Protein AF-A0A7R9GUP1-F1 (afdb_monomer_lite)

Radius of gyration: 16.41 Å; chains: 1; bounding box: 48×22×39 Å

Secondary structure (DSSP, 8-state):
---------B--SSPPEEEES-S---TT----EEEEPPP-BSPPP---EETTEE-TT------------

pLDDT: mean 79.81, std 15.39, range [39.56, 94.75]

Foldseek 3Di:
DDPPPPLVWDDFPDAWDKDWPDPDDDPPDDTDIDTGTHDTRVDDDDWDDDVNHTDPDDDDDPDPDDDDD

Sequence (69 aa):
MPLKLEYKEALPEGPPELHTDRERYDPGDILRANCTSPPSKPAASITFLLNDVPVRQALISVGMGLRRE

Organism: Timema cristinae (NCBI:txid61476)

Structure (mmCIF, N/CA/C/O backbone):
data_AF-A0A7R9GUP1-F1
#
_entry.id   AF-A0A7R9GUP1-F1
#
loop_
_atom_site.group_PDB
_atom_site.id
_atom_site.type_symbol
_atom_site.label_atom_id
_atom_site.label_alt_id
_atom_site.label_comp_id
_atom_site.label_asym_id
_atom_site.label_entity_id
_atom_site.label_seq_id
_atom_site.pdbx_PDB_ins_code
_atom_site.Cartn_x
_atom_site.Cartn_y
_atom_site.Cartn_z
_atom_site.occupancy
_atom_site.B_iso_or_equiv
_atom_site.auth_seq_id
_atom_site.auth_comp_id
_atom_site.auth_asym_id
_atom_site.auth_atom_id
_atom_site.pdbx_PDB_model_num
ATOM 1 N N . MET A 1 1 ? -36.940 -12.372 23.283 1.00 44.53 1 MET A N 1
ATOM 2 C CA . MET A 1 1 ? -36.065 -11.180 23.351 1.00 44.53 1 MET A CA 1
ATOM 3 C C . MET A 1 1 ? -35.020 -11.359 22.260 1.00 44.53 1 MET A C 1
ATOM 5 O O . MET A 1 1 ? -34.257 -12.309 22.393 1.00 44.53 1 MET A O 1
ATOM 9 N N . PRO A 1 2 ? -35.025 -10.625 21.132 1.00 52.03 2 PRO A N 1
ATOM 10 C CA . PRO A 1 2 ? -34.042 -10.905 20.101 1.00 52.03 2 PRO A CA 1
ATOM 11 C C . PRO A 1 2 ? -32.703 -10.316 20.542 1.00 52.03 2 PRO A C 1
ATOM 13 O O . PRO A 1 2 ? -32.629 -9.171 20.987 1.00 52.03 2 PRO A O 1
ATOM 16 N N . LEU A 1 3 ? -31.665 -11.141 20.455 1.00 52.50 3 LEU A N 1
ATOM 17 C CA . LEU A 1 3 ? -30.273 -10.760 20.630 1.00 52.50 3 LEU A CA 1
ATOM 18 C C . LEU A 1 3 ? -29.972 -9.607 19.663 1.00 52.50 3 LEU A C 1
ATOM 20 O O . LEU A 1 3 ? -29.720 -9.840 18.482 1.00 52.50 3 LEU A O 1
ATOM 24 N N . LYS A 1 4 ? -29.989 -8.359 20.144 1.00 50.91 4 LYS A N 1
ATOM 25 C CA . LYS A 1 4 ? -29.213 -7.299 19.498 1.00 50.91 4 LYS A CA 1
ATOM 26 C C . LYS A 1 4 ? -27.758 -7.666 19.743 1.00 50.91 4 LYS A C 1
ATOM 28 O O . LYS A 1 4 ? -27.163 -7.282 20.742 1.00 50.91 4 LYS A O 1
ATOM 33 N N . LEU A 1 5 ? -27.242 -8.516 18.863 1.00 53.75 5 LEU A N 1
ATOM 34 C CA . LEU A 1 5 ? -25.824 -8.727 18.683 1.00 53.75 5 LEU A CA 1
ATOM 35 C C . LEU A 1 5 ? -25.246 -7.325 18.514 1.00 53.75 5 LEU A C 1
ATOM 37 O O . LEU A 1 5 ? -25.568 -6.645 17.541 1.00 53.75 5 LEU A O 1
ATOM 41 N N . GLU A 1 6 ? -24.484 -6.847 19.491 1.00 58.84 6 GLU A N 1
ATOM 42 C CA . GLU A 1 6 ? -23.803 -5.560 19.399 1.00 58.84 6 GLU A CA 1
ATOM 43 C C . GLU A 1 6 ? -22.634 -5.716 18.418 1.00 58.84 6 GLU A C 1
ATOM 45 O O . GLU A 1 6 ? -21.450 -5.726 18.755 1.00 58.84 6 GLU A O 1
ATOM 50 N N . TYR A 1 7 ? -22.987 -5.940 17.154 1.00 63.50 7 TYR A N 1
ATOM 51 C CA . TYR A 1 7 ? -22.094 -5.920 16.022 1.00 63.50 7 TYR A CA 1
ATOM 52 C C . TYR A 1 7 ? -21.882 -4.453 15.693 1.00 63.50 7 TYR A C 1
ATOM 54 O O . TYR A 1 7 ? -22.513 -3.878 14.814 1.00 63.50 7 TYR A O 1
ATOM 62 N N . LYS A 1 8 ? -21.076 -3.805 16.536 1.00 69.75 8 LYS A N 1
ATOM 63 C CA . LYS A 1 8 ? -20.703 -2.413 16.347 1.00 69.75 8 LYS A CA 1
ATOM 64 C C . LYS A 1 8 ? -19.805 -2.352 15.116 1.00 69.75 8 LYS A C 1
ATOM 66 O O . LYS A 1 8 ? -18.605 -2.605 15.212 1.00 69.75 8 LYS A O 1
ATOM 71 N N . GLU A 1 9 ? -20.428 -2.138 13.968 1.00 83.31 9 GLU A N 1
ATOM 72 C CA . GLU A 1 9 ? -19.744 -1.911 12.705 1.00 83.31 9 GLU A CA 1
ATOM 73 C C . GLU A 1 9 ? -18.866 -0.674 12.859 1.00 83.31 9 GLU A C 1
ATOM 75 O O . 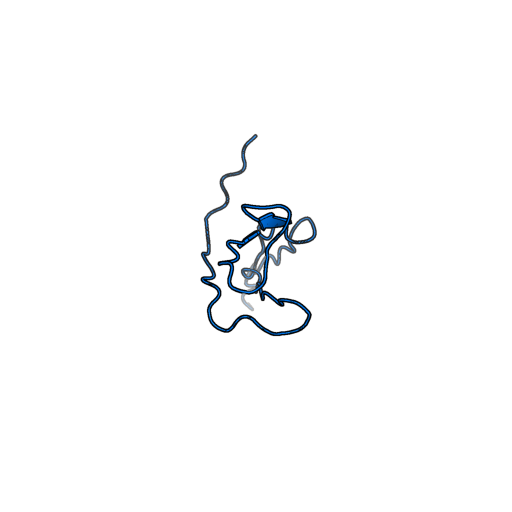GLU A 1 9 ? -19.296 0.359 13.377 1.00 83.31 9 GLU A O 1
ATOM 80 N N . ALA A 1 10 ? -17.605 -0.813 12.472 1.00 86.50 10 ALA A N 1
ATOM 81 C CA . ALA A 1 10 ? -16.630 0.261 12.515 1.00 86.50 10 ALA A CA 1
ATOM 82 C C . ALA A 1 10 ? -15.981 0.333 11.141 1.00 86.50 10 ALA A C 1
ATOM 84 O O . ALA A 1 10 ? -15.283 -0.596 10.728 1.00 86.50 10 ALA A O 1
ATOM 85 N N . LEU A 1 11 ? -16.256 1.421 10.429 1.00 87.81 11 LEU A N 1
ATOM 86 C CA . LEU A 1 11 ? -15.586 1.713 9.172 1.00 87.81 11 LEU A CA 1
ATOM 87 C C . LEU A 1 11 ? -14.165 2.211 9.466 1.00 87.81 11 LEU A C 1
ATOM 89 O O . LEU A 1 11 ? -13.964 2.881 10.482 1.00 87.81 11 LEU A O 1
ATOM 93 N N . PRO A 1 12 ? -13.187 1.891 8.602 1.00 87.94 12 PRO A N 1
ATOM 94 C CA . PRO A 1 12 ? -11.843 2.424 8.747 1.00 87.94 12 PRO A CA 1
ATOM 95 C C . PRO A 1 12 ? -11.872 3.955 8.675 1.00 87.94 12 PRO A C 1
ATOM 97 O O . PRO A 1 12 ? -12.588 4.536 7.858 1.00 87.94 12 PRO A O 1
ATOM 100 N N . GLU A 1 13 ? -11.074 4.607 9.521 1.00 90.94 13 GLU A N 1
ATOM 101 C CA . GLU A 1 13 ? -10.937 6.070 9.596 1.00 90.94 13 GLU A CA 1
ATOM 102 C C . GLU A 1 13 ? -10.116 6.637 8.417 1.00 90.94 13 GLU A C 1
ATOM 104 O O . GLU A 1 13 ? -9.183 7.409 8.608 1.00 90.94 13 GLU A O 1
ATOM 109 N N . GLY A 1 14 ? -10.434 6.234 7.185 1.00 90.06 14 GLY A N 1
ATOM 110 C CA . GLY A 1 14 ? -9.757 6.699 5.978 1.00 90.06 14 GLY A CA 1
ATOM 111 C C . GLY A 1 14 ? -9.433 5.593 4.971 1.00 90.06 14 GLY A C 1
ATOM 112 O O . GLY A 1 14 ? -9.767 4.422 5.183 1.00 90.06 14 GLY A O 1
ATOM 113 N N . PRO A 1 15 ? -8.804 5.971 3.843 1.00 91.44 15 PRO A N 1
ATOM 114 C CA . PRO A 1 15 ? -8.320 5.017 2.857 1.00 91.44 15 PRO A CA 1
ATOM 115 C C . PRO A 1 15 ? -7.153 4.191 3.423 1.00 91.44 15 PRO A C 1
ATOM 117 O O . PRO A 1 15 ? -6.506 4.605 4.385 1.00 91.44 15 PRO A O 1
ATOM 120 N N . PRO A 1 16 ? -6.855 3.025 2.832 1.00 91.12 16 PRO A N 1
ATOM 121 C CA . PRO A 1 16 ? -5.645 2.297 3.166 1.00 91.12 16 PRO A CA 1
ATOM 122 C C . PRO A 1 16 ? -4.397 3.039 2.672 1.00 91.12 16 PRO A C 1
ATOM 124 O O . PRO A 1 16 ? -4.422 3.717 1.643 1.00 91.12 16 PRO A O 1
ATOM 127 N N . GLU A 1 17 ? -3.294 2.857 3.385 1.00 92.75 17 GLU A N 1
ATOM 128 C CA . GLU A 1 17 ? -1.995 3.429 3.044 1.00 92.75 17 GLU A CA 1
ATOM 129 C C . GLU A 1 17 ? -1.127 2.385 2.342 1.00 92.75 17 GLU A C 1
ATOM 131 O O . GLU A 1 17 ? -0.988 1.257 2.822 1.00 92.75 17 GLU A O 1
ATOM 136 N N . LEU A 1 18 ? -0.550 2.765 1.198 1.00 91.06 18 LEU A N 1
ATOM 137 C CA . LEU A 1 18 ? 0.333 1.926 0.395 1.00 91.06 18 LEU A CA 1
ATOM 138 C C . LEU A 1 18 ? 1.781 2.401 0.540 1.00 91.06 18 LEU A C 1
ATOM 140 O O . LEU A 1 18 ? 2.115 3.521 0.160 1.00 91.06 18 LEU A O 1
ATOM 144 N N . HIS A 1 19 ? 2.646 1.514 1.018 1.00 92.75 19 HIS A N 1
ATOM 145 C CA . HIS A 1 19 ? 4.081 1.743 1.133 1.00 92.75 19 HIS A CA 1
ATOM 146 C C . HIS A 1 19 ? 4.856 0.766 0.260 1.00 92.75 19 HIS A C 1
ATOM 148 O O . HIS A 1 19 ? 4.584 -0.435 0.266 1.00 92.75 19 HIS A O 1
ATOM 154 N N . THR A 1 20 ? 5.858 1.278 -0.442 1.00 93.00 20 THR A N 1
ATOM 155 C CA . THR A 1 20 ? 6.799 0.503 -1.251 1.00 93.00 20 THR A CA 1
ATOM 156 C C . THR A 1 20 ? 8.220 0.722 -0.744 1.00 93.00 20 THR A C 1
ATOM 158 O O . THR A 1 20 ? 8.511 1.729 -0.099 1.00 93.00 20 THR A O 1
ATOM 161 N N . ASP A 1 21 ? 9.120 -0.226 -1.002 1.00 94.00 21 ASP A N 1
ATOM 162 C CA . ASP A 1 21 ? 10.535 -0.083 -0.630 1.00 94.00 21 ASP A CA 1
ATOM 163 C C . ASP A 1 21 ? 11.318 0.845 -1.573 1.00 94.00 21 ASP A C 1
ATOM 165 O O . ASP A 1 21 ? 12.417 1.286 -1.233 1.00 94.00 21 ASP A O 1
ATOM 169 N N . ARG A 1 22 ? 10.761 1.146 -2.752 1.00 94.31 22 ARG A N 1
ATOM 170 C CA . ARG A 1 22 ? 11.361 2.010 -3.774 1.00 94.31 22 ARG A CA 1
ATOM 171 C C . ARG A 1 22 ? 10.314 2.920 -4.406 1.00 94.31 22 ARG A C 1
ATOM 173 O O . ARG A 1 22 ? 9.130 2.588 -4.461 1.00 94.31 22 ARG A O 1
ATOM 180 N N . GLU A 1 23 ? 10.776 4.043 -4.946 1.00 93.06 23 GLU A N 1
ATOM 181 C CA . GLU A 1 23 ? 9.943 4.979 -5.714 1.00 93.06 23 GLU A CA 1
ATOM 182 C C . GLU A 1 23 ? 9.753 4.547 -7.176 1.00 93.06 23 GLU A C 1
ATOM 184 O O . GLU A 1 23 ? 8.796 4.960 -7.829 1.00 93.06 23 GLU A O 1
ATOM 189 N N . ARG A 1 24 ? 10.679 3.741 -7.714 1.00 94.44 24 ARG A N 1
ATOM 190 C CA . ARG A 1 24 ? 10.685 3.274 -9.107 1.00 94.44 24 ARG A CA 1
ATOM 191 C C . ARG A 1 24 ? 11.149 1.825 -9.197 1.00 94.44 24 ARG A C 1
ATOM 193 O O . ARG A 1 24 ? 11.977 1.390 -8.397 1.00 94.44 24 ARG A O 1
ATOM 200 N N . TYR A 1 25 ? 10.620 1.124 -10.194 1.00 93.19 25 TYR A N 1
ATOM 201 C CA . TYR A 1 25 ? 10.911 -0.274 -10.492 1.00 93.19 25 TYR A CA 1
ATOM 202 C C . TYR A 1 25 ? 11.092 -0.442 -11.994 1.00 93.19 25 TYR A C 1
ATOM 204 O O . TYR A 1 25 ? 10.324 0.129 -12.773 1.00 93.19 25 TYR A O 1
ATOM 212 N N . ASP A 1 26 ? 12.067 -1.256 -12.374 1.00 94.75 26 ASP A N 1
ATOM 213 C CA . ASP A 1 26 ? 12.288 -1.648 -13.759 1.00 94.75 26 ASP A CA 1
ATOM 214 C C . ASP A 1 26 ? 11.636 -3.011 -14.052 1.00 94.75 26 ASP A C 1
ATOM 216 O O . ASP A 1 26 ? 11.390 -3.811 -13.140 1.00 94.75 26 ASP A O 1
ATOM 220 N N . PRO A 1 27 ? 11.332 -3.326 -15.324 1.00 92.94 27 PRO A N 1
ATOM 221 C CA . PRO A 1 27 ? 10.829 -4.644 -15.688 1.00 92.94 27 PRO A CA 1
ATOM 222 C C . PRO A 1 27 ? 11.768 -5.764 -15.215 1.00 92.94 27 PRO A C 1
ATOM 224 O O . PRO A 1 27 ? 12.939 -5.807 -15.586 1.00 92.94 27 PRO A O 1
ATOM 227 N N . GLY A 1 28 ? 11.231 -6.692 -14.421 1.00 91.12 28 GLY A N 1
ATOM 228 C CA . GLY A 1 28 ? 11.988 -7.791 -13.812 1.00 91.12 28 GLY A CA 1
ATOM 229 C C . GLY A 1 28 ? 12.333 -7.579 -12.335 1.00 91.12 28 GLY A C 1
ATOM 230 O O . GLY A 1 28 ? 12.725 -8.541 -11.675 1.00 91.12 28 GLY A O 1
ATOM 231 N N . ASP A 1 29 ? 12.135 -6.374 -11.794 1.00 93.44 29 ASP A N 1
ATOM 232 C CA . ASP A 1 29 ? 12.277 -6.128 -10.361 1.00 93.44 29 ASP A CA 1
ATOM 233 C C . ASP A 1 29 ? 11.208 -6.847 -9.527 1.00 93.44 29 ASP A C 1
ATOM 235 O O . ASP A 1 29 ? 10.081 -7.109 -9.958 1.00 93.44 29 ASP A O 1
ATOM 239 N N . ILE A 1 30 ? 11.556 -7.097 -8.265 1.00 89.88 30 ILE A N 1
ATOM 240 C CA . ILE A 1 30 ? 10.614 -7.566 -7.250 1.00 89.88 30 ILE A CA 1
ATOM 241 C C . ILE A 1 30 ? 10.011 -6.347 -6.546 1.00 89.88 30 ILE A C 1
ATOM 243 O O . ILE A 1 30 ?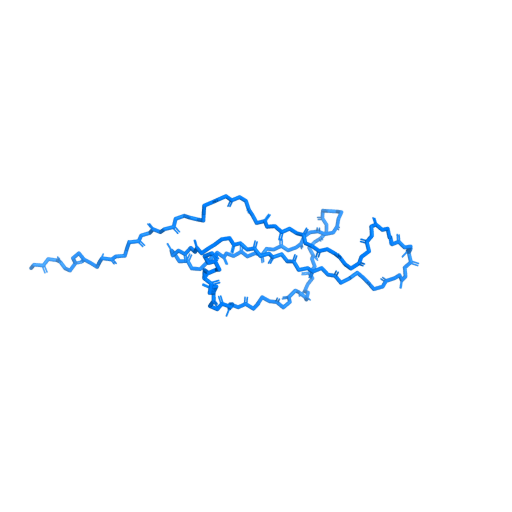 10.682 -5.689 -5.753 1.00 89.88 30 ILE A O 1
ATOM 247 N N . LEU A 1 31 ? 8.725 -6.088 -6.788 1.00 88.56 31 LEU A N 1
ATOM 248 C CA . LEU A 1 31 ? 7.946 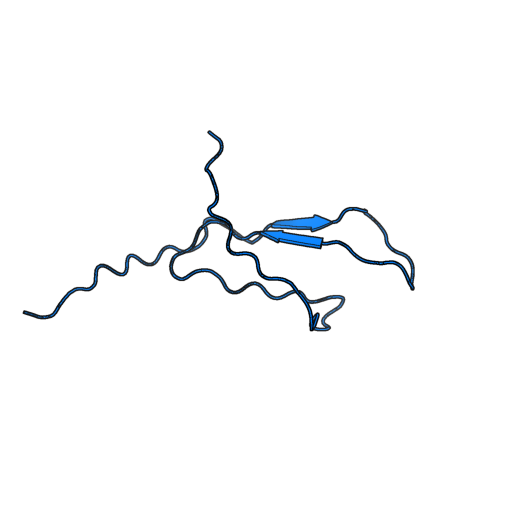-5.088 -6.056 1.00 88.56 31 LEU A CA 1
ATOM 249 C C . LEU A 1 31 ? 7.604 -5.598 -4.648 1.00 88.56 31 LEU A C 1
ATOM 251 O O . LEU A 1 31 ? 6.846 -6.560 -4.499 1.00 88.56 31 LEU A O 1
ATOM 255 N N . ARG A 1 32 ? 8.124 -4.936 -3.609 1.00 89.88 32 ARG A N 1
ATOM 256 C CA . ARG A 1 32 ? 7.724 -5.162 -2.213 1.00 89.88 32 ARG A CA 1
ATOM 257 C C . ARG A 1 32 ? 6.828 -4.024 -1.755 1.00 89.88 32 ARG A C 1
ATOM 259 O O . ARG A 1 32 ? 7.285 -2.896 -1.596 1.00 89.88 32 ARG A O 1
ATOM 266 N N . ALA A 1 33 ? 5.559 -4.342 -1.528 1.00 88.69 33 ALA A N 1
ATOM 267 C CA . ALA A 1 33 ? 4.559 -3.371 -1.121 1.00 88.69 33 ALA A CA 1
ATOM 268 C C . ALA A 1 33 ? 3.786 -3.843 0.114 1.00 88.69 33 ALA A C 1
ATOM 270 O O . ALA A 1 33 ? 3.513 -5.033 0.277 1.00 88.69 33 ALA A O 1
ATOM 271 N N . ASN A 1 34 ? 3.419 -2.895 0.966 1.00 89.50 34 ASN A N 1
ATOM 272 C CA . ASN A 1 34 ? 2.563 -3.092 2.125 1.00 89.50 34 ASN A CA 1
ATOM 273 C C . ASN A 1 34 ? 1.370 -2.144 2.009 1.00 89.50 34 ASN A C 1
ATOM 275 O O . ASN A 1 34 ? 1.553 -0.947 1.826 1.00 89.50 34 ASN A O 1
ATOM 279 N N . CYS A 1 35 ? 0.164 -2.693 2.102 1.00 88.50 35 CYS A N 1
ATOM 280 C CA . CYS A 1 35 ? -1.077 -1.940 2.103 1.00 88.50 35 CYS A CA 1
ATOM 281 C C . CYS A 1 35 ? -1.754 -2.205 3.439 1.00 88.50 35 CYS A C 1
ATOM 283 O O . CYS A 1 35 ? -2.088 -3.351 3.748 1.00 88.50 35 CYS A O 1
ATOM 285 N N . THR A 1 36 ? -1.913 -1.156 4.237 1.00 88.94 36 THR A N 1
ATOM 286 C CA . THR A 1 36 ? -2.486 -1.241 5.579 1.00 88.94 36 THR A CA 1
ATOM 287 C C . THR A 1 36 ? -3.746 -0.391 5.633 1.00 88.94 36 THR A C 1
ATOM 289 O O . THR A 1 36 ? -3.713 0.800 5.341 1.00 88.94 36 THR A O 1
ATOM 292 N N . SER A 1 37 ? -4.874 -0.995 6.007 1.00 90.56 37 SER A N 1
ATOM 293 C CA . SER A 1 37 ? -6.102 -0.252 6.299 1.00 90.56 37 SER A CA 1
ATOM 294 C C . SER A 1 37 ? -6.155 0.150 7.773 1.00 90.56 37 SER A C 1
ATOM 2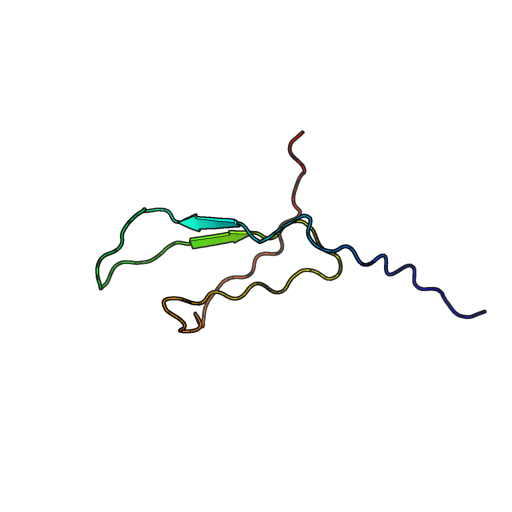96 O O . SER A 1 37 ? -5.719 -0.637 8.623 1.00 90.56 37 SER A O 1
ATOM 298 N N . PRO A 1 38 ? -6.795 1.281 8.115 1.00 90.56 38 PRO A N 1
ATOM 299 C CA . PRO A 1 38 ? -7.178 1.551 9.494 1.00 90.56 38 PRO A CA 1
ATOM 300 C C . PRO A 1 38 ? -8.045 0.419 10.090 1.00 90.56 38 PRO A C 1
ATOM 302 O O . PRO A 1 38 ? -8.652 -0.367 9.347 1.00 90.56 38 PRO A O 1
ATOM 305 N N . PRO A 1 39 ? -8.130 0.317 11.430 1.00 88.50 39 PRO A N 1
ATOM 306 C CA . PRO A 1 39 ? -8.951 -0.688 12.097 1.00 88.50 39 PRO A CA 1
ATOM 307 C C . PRO A 1 39 ? -10.409 -0.654 11.630 1.00 88.50 39 PRO A C 1
ATOM 309 O O . PRO A 1 39 ? -11.007 0.411 11.505 1.00 88.50 39 PRO A O 1
ATOM 312 N N . SER A 1 40 ? -10.989 -1.831 11.402 1.00 88.12 40 SER A N 1
ATOM 313 C CA . SER A 1 40 ? -12.374 -1.981 10.951 1.00 88.12 40 SER A CA 1
ATOM 314 C C . SER A 1 40 ? -13.030 -3.221 11.551 1.00 88.12 40 SER A C 1
ATOM 316 O O . SER A 1 40 ? -12.360 -4.186 11.934 1.00 88.12 40 SER A O 1
ATOM 318 N N . LYS A 1 41 ? -14.359 -3.180 11.668 1.00 87.06 41 LYS A N 1
ATOM 319 C CA . LYS A 1 41 ? -15.185 -4.305 12.116 1.00 87.06 41 LYS A CA 1
ATOM 320 C C . LYS A 1 41 ? -16.399 -4.430 11.181 1.00 87.06 41 LYS A C 1
ATOM 322 O O . LYS A 1 41 ? -17.238 -3.530 11.223 1.00 87.06 41 LYS A O 1
ATOM 327 N N . PRO A 1 42 ? -16.516 -5.504 10.370 1.00 86.50 42 PRO A N 1
ATOM 328 C CA . PRO A 1 42 ? -15.566 -6.620 10.224 1.00 86.50 42 PRO A CA 1
ATOM 329 C C . PRO A 1 42 ? -14.204 -6.177 9.680 1.00 86.50 42 PRO A C 1
ATOM 331 O O . PRO A 1 42 ? -14.065 -5.064 9.186 1.00 86.50 42 PRO A O 1
ATOM 334 N N . ALA A 1 43 ? -13.210 -7.066 9.759 1.00 85.31 43 ALA A N 1
ATOM 335 C CA . ALA A 1 43 ? -11.898 -6.820 9.173 1.00 85.31 43 ALA A CA 1
ATOM 336 C C . ALA A 1 43 ? -12.018 -6.492 7.674 1.00 85.31 43 ALA A C 1
ATOM 338 O O . ALA A 1 43 ? -12.686 -7.210 6.924 1.00 85.31 43 ALA A O 1
ATOM 339 N N . ALA A 1 44 ? -11.366 -5.412 7.248 1.00 85.38 44 ALA A N 1
ATOM 340 C CA . ALA A 1 44 ? -11.352 -4.987 5.857 1.00 85.38 44 ALA A CA 1
ATOM 341 C C . ALA A 1 44 ? -10.710 -6.038 4.940 1.00 85.38 44 ALA A C 1
ATOM 343 O O . ALA A 1 44 ? -9.727 -6.695 5.286 1.00 85.38 44 ALA A O 1
ATOM 344 N N . SER A 1 45 ? -11.258 -6.157 3.732 1.00 85.81 45 SER A N 1
ATOM 345 C CA . SER A 1 45 ? -10.655 -6.936 2.652 1.00 85.81 45 SER A CA 1
ATOM 346 C C . SER A 1 45 ? -9.75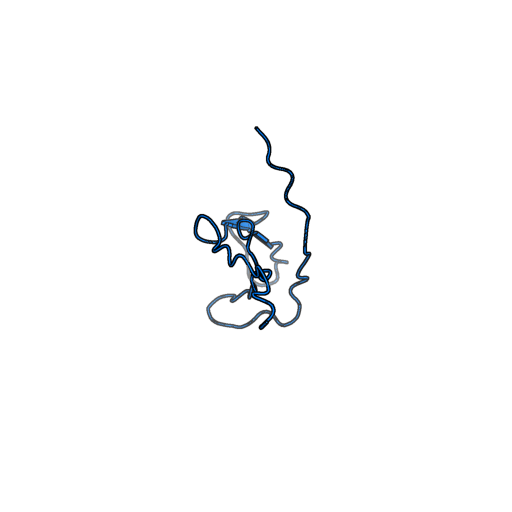8 -6.030 1.817 1.00 85.81 45 SER A C 1
ATOM 348 O O . SER A 1 45 ? -10.236 -5.062 1.230 1.00 85.81 45 SER A O 1
ATOM 350 N N . ILE A 1 46 ? -8.466 -6.346 1.753 1.00 85.69 46 ILE A N 1
ATOM 351 C CA . ILE A 1 46 ? -7.477 -5.582 0.985 1.00 85.69 46 ILE A CA 1
ATOM 352 C C . ILE A 1 46 ? -7.093 -6.391 -0.255 1.00 85.69 46 ILE A C 1
ATOM 354 O O . ILE A 1 46 ? -6.736 -7.562 -0.150 1.00 85.69 46 ILE A O 1
ATOM 358 N N . THR A 1 47 ? -7.165 -5.767 -1.432 1.00 85.88 47 THR A N 1
ATOM 359 C CA . THR A 1 47 ? -6.743 -6.363 -2.709 1.00 85.88 47 THR A CA 1
ATOM 360 C C . THR A 1 47 ? -5.721 -5.458 -3.378 1.00 85.88 47 THR A C 1
ATOM 362 O O . THR A 1 47 ? -5.917 -4.248 -3.448 1.00 85.88 47 THR A O 1
ATOM 365 N N . PHE A 1 48 ? -4.645 -6.049 -3.891 1.00 86.81 48 PHE A N 1
ATOM 366 C CA . PHE A 1 48 ? -3.635 -5.337 -4.665 1.00 86.81 48 PHE A CA 1
ATOM 367 C C . PHE A 1 48 ? -3.880 -5.491 -6.164 1.00 86.81 48 PHE A C 1
ATOM 369 O O . PHE A 1 48 ? -4.006 -6.610 -6.672 1.00 86.81 48 PHE A O 1
ATOM 376 N N . LEU A 1 49 ? -3.875 -4.357 -6.861 1.00 88.88 49 LEU A N 1
ATOM 377 C CA . LEU A 1 49 ? -3.866 -4.269 -8.316 1.00 88.88 49 LEU A CA 1
ATOM 378 C C . LEU A 1 49 ? -2.546 -3.624 -8.743 1.00 88.88 49 LEU A C 1
ATOM 380 O O . LEU A 1 49 ? -2.202 -2.549 -8.255 1.00 88.88 49 LEU A O 1
ATOM 384 N N . LEU A 1 50 ? -1.815 -4.268 -9.647 1.00 89.06 50 LEU A N 1
ATOM 385 C CA . LEU A 1 50 ? -0.646 -3.685 -10.295 1.00 89.06 50 LEU A CA 1
ATOM 386 C C . LEU A 1 50 ? -1.024 -3.359 -11.737 1.00 89.06 50 LEU A C 1
ATOM 388 O O . LEU A 1 50 ? -1.217 -4.277 -12.530 1.00 89.06 50 LEU A O 1
ATOM 392 N N . ASN A 1 51 ? -1.149 -2.069 -12.060 1.00 89.25 51 ASN A N 1
ATOM 393 C CA . ASN A 1 51 ? -1.620 -1.601 -13.371 1.00 89.25 51 ASN A CA 1
ATOM 394 C C . ASN A 1 51 ? -2.927 -2.303 -13.790 1.00 89.25 51 ASN A C 1
ATOM 396 O O . ASN A 1 51 ? -2.989 -2.936 -14.840 1.00 89.25 51 ASN A O 1
ATOM 400 N N . ASP A 1 52 ? -3.928 -2.275 -12.906 1.00 91.38 52 ASP A N 1
ATOM 401 C CA . ASP A 1 52 ? -5.242 -2.920 -13.077 1.00 91.38 52 ASP A CA 1
ATOM 402 C C . ASP A 1 52 ? -5.241 -4.461 -13.117 1.00 91.38 52 ASP A C 1
ATOM 404 O O . ASP A 1 52 ? -6.291 -5.087 -13.272 1.00 91.38 52 ASP A O 1
ATOM 408 N N . VAL A 1 53 ? -4.089 -5.106 -12.901 1.00 91.19 53 VAL A N 1
ATOM 409 C CA . VAL A 1 53 ? -3.978 -6.569 -12.850 1.00 91.19 53 VAL A CA 1
ATOM 410 C C . VAL A 1 53 ? -3.957 -7.064 -11.397 1.00 91.19 53 VAL A C 1
ATOM 412 O O . VAL A 1 53 ? -3.113 -6.621 -10.615 1.00 91.19 53 VAL A O 1
ATOM 415 N N . PRO A 1 54 ? -4.826 -8.017 -11.005 1.00 88.38 54 PRO A N 1
ATOM 416 C CA . PRO A 1 54 ? -4.844 -8.551 -9.647 1.00 88.38 54 PRO A CA 1
ATOM 417 C C . PRO A 1 54 ? -3.594 -9.370 -9.323 1.00 88.38 54 PRO A C 1
ATOM 419 O O . PRO A 1 54 ? -3.224 -10.306 -10.041 1.00 88.38 54 PRO A O 1
ATOM 422 N N . VAL A 1 55 ? -2.976 -9.057 -8.183 1.00 86.56 55 VAL A N 1
ATOM 423 C CA . VAL A 1 55 ? -1.836 -9.809 -7.651 1.00 86.56 55 VAL A CA 1
ATOM 424 C C . VAL A 1 55 ? -2.354 -11.076 -6.969 1.00 86.56 55 VAL A C 1
ATOM 426 O O . VAL A 1 55 ? -3.022 -11.020 -5.941 1.00 86.56 55 VAL A O 1
ATOM 429 N N . ARG A 1 56 ? -2.041 -12.247 -7.538 1.00 75.25 56 ARG A N 1
ATOM 430 C CA . ARG A 1 56 ? -2.575 -13.546 -7.075 1.00 75.25 56 ARG A CA 1
ATOM 431 C C . ARG A 1 56 ? -2.052 -13.994 -5.707 1.00 75.25 56 ARG A C 1
ATOM 433 O O . ARG A 1 56 ? -2.640 -14.882 -5.103 1.00 75.25 56 ARG A O 1
ATOM 440 N N . GLN A 1 57 ? -0.950 -13.412 -5.236 1.00 66.69 57 GLN A N 1
ATOM 441 C CA . GLN A 1 57 ? -0.252 -13.844 -4.027 1.00 66.69 57 GLN A CA 1
ATOM 442 C C . GLN A 1 57 ? 0.105 -12.637 -3.150 1.00 66.69 57 GLN A C 1
ATOM 444 O O . GLN A 1 57 ? 1.271 -12.339 -2.912 1.00 66.69 57 GLN A O 1
ATOM 449 N N . ALA A 1 58 ? -0.920 -11.917 -2.693 1.00 65.94 58 ALA A N 1
ATOM 450 C CA . ALA A 1 58 ? -0.775 -10.956 -1.607 1.00 65.94 58 ALA A CA 1
ATOM 451 C C . ALA A 1 58 ? -0.980 -11.689 -0.273 1.00 65.94 58 ALA A C 1
ATOM 453 O O . ALA A 1 58 ? -2.021 -12.307 -0.049 1.00 65.94 58 ALA A O 1
ATOM 454 N N . LEU A 1 59 ? 0.017 -11.647 0.611 1.00 65.69 59 LEU A N 1
ATOM 455 C CA . LEU A 1 59 ? -0.161 -12.099 1.988 1.00 65.69 59 LEU A CA 1
ATOM 456 C C . LEU A 1 59 ? -0.976 -11.036 2.729 1.00 65.69 59 LEU A C 1
ATOM 458 O O . LEU A 1 59 ? -0.482 -9.937 2.966 1.00 65.69 59 LEU A O 1
ATOM 462 N N . ILE A 1 60 ? -2.219 -11.359 3.086 1.00 66.25 60 ILE A N 1
ATOM 463 C CA . ILE A 1 60 ? -3.034 -10.508 3.956 1.00 66.25 60 ILE A CA 1
ATOM 464 C C . ILE A 1 60 ? -2.697 -10.883 5.398 1.00 66.25 60 ILE A C 1
ATOM 466 O O . ILE A 1 60 ? -3.074 -11.955 5.873 1.00 66.25 60 ILE A O 1
ATOM 470 N N . SER A 1 61 ? -1.968 -10.014 6.093 1.00 65.69 61 SER A N 1
ATOM 471 C CA . SER A 1 61 ? -1.719 -10.155 7.525 1.00 65.69 61 SER A CA 1
ATOM 472 C C . SER A 1 61 ? -2.722 -9.311 8.310 1.00 65.69 61 SER A C 1
ATOM 474 O O . SER A 1 61 ? -2.769 -8.089 8.196 1.00 65.69 61 SER A O 1
ATOM 476 N N . VAL A 1 62 ? -3.534 -9.963 9.145 1.00 65.50 62 VAL A N 1
ATOM 477 C CA . VAL A 1 62 ? -4.346 -9.257 10.142 1.00 65.50 62 VAL A CA 1
ATOM 478 C C . VAL A 1 62 ? -3.442 -8.961 11.336 1.00 65.50 62 VAL A C 1
ATOM 480 O O . VAL A 1 62 ? -3.222 -9.815 12.192 1.00 65.50 62 VAL A O 1
ATOM 483 N N . GLY A 1 63 ? -2.857 -7.765 11.361 1.00 62.66 63 GLY A N 1
ATOM 484 C CA . GLY A 1 63 ? -2.110 -7.264 12.513 1.00 62.66 63 GLY A CA 1
ATOM 485 C C . GLY A 1 63 ? -3.042 -6.593 13.523 1.00 62.66 63 GLY A C 1
ATOM 486 O O . GLY A 1 63 ? -3.931 -5.835 13.140 1.00 62.66 63 GLY A O 1
ATOM 487 N N . MET A 1 64 ? -2.838 -6.825 14.822 1.00 56.53 64 MET A N 1
ATOM 488 C CA . MET A 1 64 ? -3.445 -5.974 15.851 1.00 56.53 64 MET A CA 1
ATOM 489 C C . MET A 1 64 ? -2.729 -4.619 15.818 1.00 56.53 64 MET A C 1
ATOM 491 O O . MET A 1 64 ? -1.598 -4.505 16.286 1.00 56.53 64 MET A O 1
ATOM 495 N N . GLY A 1 65 ? -3.357 -3.608 15.214 1.00 56.06 65 GLY A N 1
ATOM 496 C CA . GLY A 1 65 ? -2.832 -2.245 15.191 1.00 56.06 65 GLY A CA 1
ATOM 497 C C . GLY A 1 65 ? -2.739 -1.684 16.609 1.00 56.06 65 GLY A C 1
ATOM 498 O O . GLY A 1 65 ? -3.747 -1.294 17.193 1.00 56.06 65 GLY A O 1
ATOM 499 N N . LEU A 1 66 ? -1.532 -1.654 17.176 1.00 52.16 66 LEU A N 1
ATOM 500 C CA . LEU A 1 66 ? -1.242 -0.883 18.381 1.00 52.16 66 LEU A CA 1
ATOM 501 C C . LEU A 1 66 ? -1.300 0.597 17.989 1.00 52.16 66 LEU A C 1
ATOM 503 O O . LEU A 1 66 ? -0.446 1.061 17.232 1.00 52.16 66 LEU A O 1
ATOM 507 N N . ARG A 1 67 ? -2.314 1.326 18.474 1.00 57.62 67 ARG A N 1
ATOM 508 C CA . ARG A 1 67 ? -2.331 2.796 18.428 1.00 57.62 67 ARG A CA 1
ATOM 509 C C . ARG A 1 67 ? -1.005 3.280 19.023 1.00 57.62 67 ARG A C 1
AT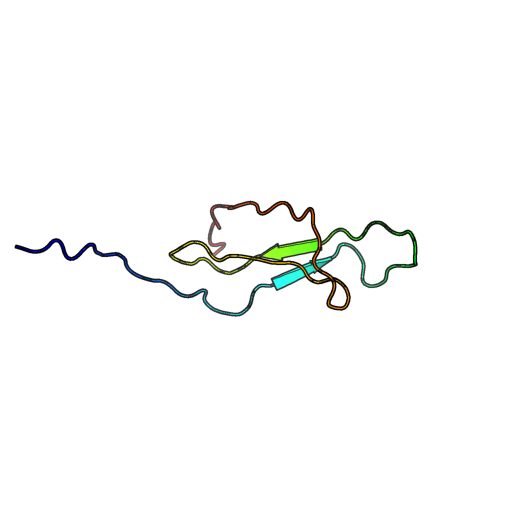OM 511 O O . ARG A 1 67 ? -0.744 3.017 20.192 1.00 57.62 67 ARG A O 1
ATOM 518 N N . ARG A 1 68 ? -0.162 3.932 18.220 1.00 50.47 68 ARG A N 1
ATOM 519 C CA . ARG A 1 68 ? 0.902 4.776 18.763 1.00 50.47 68 ARG A CA 1
ATOM 520 C C . ARG A 1 68 ? 0.264 6.129 19.048 1.00 50.47 68 ARG A C 1
ATOM 522 O O . ARG A 1 68 ? -0.226 6.772 18.122 1.00 50.47 68 ARG A O 1
ATOM 529 N N . GLU A 1 69 ? 0.155 6.430 20.335 1.00 39.56 69 GLU A N 1
ATOM 530 C CA . GLU A 1 69 ? -0.119 7.763 20.876 1.00 39.56 69 GLU A CA 1
ATOM 531 C C . GLU A 1 69 ? 1.041 8.727 20.604 1.00 39.56 69 GLU A C 1
ATOM 533 O O . GLU A 1 69 ? 2.207 8.259 20.581 1.00 39.56 69 GLU A O 1
#